Protein AF-A0A426YTL7-F1 (afdb_monomer)

Nearest PDB structures (foldseek):
  5lpy-assembly1_A  TM=8.814E-01  e=2.947E-01  Arabidopsis thaliana
  5lpz-assembly1_A  TM=8.572E-01  e=3.543E-01  Arabidopsis thaliana
  4oh4-assembly1_A  TM=8.472E-01  e=3.543E-01  Arabidopsis thaliana

Mean predicted aligned error: 3.3 Å

Organism: Ensete ventricosum (NCBI:txid4639)

Solvent-accessible surface area (backbone atoms only — not comparable to full-atom values): 4171 Å² total; per-residue (Å²): 135,79,59,67,66,61,51,54,54,48,38,62,75,68,66,51,62,63,79,82,74,47,62,75,88,55,65,81,50,68,85,48,52,64,44,53,52,51,50,49,55,54,49,56,35,63,64,39,88,53,71,89,71,29,64,54,68,67,59,50,51,57,50,59,77,71,92

Secondary structure (DSSP, 8-state):
---HHHHHHHHHHTT--GGGTS-GGGTT-GGGHHHHHHHHHHHHHHT-SSGGGSPPHHHHHHHHTT-

pLDDT: mean 92.93, std 7.96, range [43.84, 98.44]

Foldseek 3Di:
DDDLLVVLVVCVVVVPPVCVNDDVVCPVVPVCVVVVVLVSVLVNLCPDPDPVSRDDVVVSVVSNVVD

Radius of gyration: 12.85 Å; Cα contacts (8 Å, |Δi|>4): 28; chains: 1; bounding box: 30×19×33 Å

Sequence (67 aa):
GGDLEAWVRGAFREERPLSEVVDPALLHEVHAKREVLAVFHVALGCTEADPELRPRMRAVAESLDRV

Structure (mmCIF, N/CA/C/O backbone):
data_AF-A0A426YTL7-F1
#
_entry.id   AF-A0A426YTL7-F1
#
loop_
_atom_site.group_PDB
_atom_site.id
_atom_site.type_symbol
_atom_site.label_atom_id
_atom_site.label_alt_id
_atom_site.label_comp_id
_atom_site.label_asym_id
_atom_site.label_entity_id
_atom_site.label_seq_id
_atom_site.pdbx_PDB_ins_code
_atom_site.Cartn_x
_atom_site.Cartn_y
_atom_site.Cartn_z
_atom_site.occupancy
_atom_site.B_iso_or_equiv
_atom_site.auth_seq_id
_atom_site.auth_comp_id
_atom_site.auth_asym_id
_atom_site.auth_atom_id
_atom_site.pdbx_PDB_model_num
ATOM 1 N N . GLY A 1 1 ? 16.168 -10.830 8.687 1.00 43.84 1 GLY A N 1
ATOM 2 C CA . GLY A 1 1 ? 14.984 -10.776 7.818 1.00 43.84 1 GLY A CA 1
ATOM 3 C C . GLY A 1 1 ? 14.241 -9.520 8.174 1.00 43.84 1 GLY A C 1
ATOM 4 O O . GLY A 1 1 ? 13.854 -9.402 9.327 1.00 43.84 1 GLY A O 1
ATOM 5 N N . GLY A 1 2 ? 14.191 -8.549 7.266 1.00 61.59 2 GLY A N 1
ATOM 6 C CA . GLY A 1 2 ? 13.446 -7.310 7.490 1.00 61.59 2 GLY A CA 1
ATOM 7 C C . GLY A 1 2 ? 11.952 -7.558 7.324 1.00 61.59 2 GLY A C 1
ATOM 8 O O . GLY A 1 2 ? 11.565 -8.393 6.509 1.00 61.59 2 GLY A O 1
ATOM 9 N N . ASP A 1 3 ? 11.143 -6.862 8.117 1.00 87.06 3 ASP A N 1
ATOM 10 C CA . ASP A 1 3 ? 9.693 -6.832 7.956 1.00 87.06 3 ASP A CA 1
ATOM 11 C C . ASP A 1 3 ? 9.351 -6.280 6.561 1.00 87.06 3 ASP A C 1
ATOM 13 O O . ASP A 1 3 ? 9.884 -5.245 6.147 1.00 87.06 3 ASP A O 1
ATOM 17 N N . LEU A 1 4 ? 8.508 -7.002 5.819 1.00 89.88 4 LEU A N 1
ATOM 18 C CA . LEU A 1 4 ? 8.083 -6.630 4.469 1.00 89.88 4 LEU A CA 1
ATOM 19 C C . LEU A 1 4 ? 7.459 -5.228 4.467 1.00 89.88 4 LEU A C 1
ATOM 21 O O . LEU A 1 4 ? 7.726 -4.439 3.562 1.00 89.88 4 LEU A O 1
ATOM 25 N N . GLU A 1 5 ? 6.688 -4.903 5.507 1.00 89.88 5 GLU A N 1
ATOM 26 C CA . GLU A 1 5 ? 6.055 -3.593 5.680 1.00 89.88 5 GLU A CA 1
ATOM 27 C C . GLU A 1 5 ? 7.094 -2.464 5.700 1.00 89.88 5 GLU A C 1
ATOM 29 O O . GLU A 1 5 ? 6.997 -1.510 4.923 1.00 89.88 5 GLU A O 1
ATOM 34 N N . ALA A 1 6 ? 8.143 -2.617 6.511 1.00 93.06 6 ALA A N 1
ATOM 35 C CA . ALA A 1 6 ? 9.177 -1.604 6.671 1.00 93.06 6 ALA A CA 1
ATOM 36 C C . ALA A 1 6 ? 9.948 -1.365 5.363 1.00 93.06 6 ALA A C 1
ATOM 38 O O . ALA A 1 6 ? 10.300 -0.223 5.045 1.00 93.06 6 ALA A O 1
ATOM 39 N N . TRP A 1 7 ? 10.183 -2.429 4.588 1.00 94.75 7 TRP A N 1
ATOM 40 C CA . TRP A 1 7 ? 10.826 -2.333 3.279 1.00 94.75 7 TRP A CA 1
ATOM 41 C C . TRP A 1 7 ? 9.947 -1.604 2.255 1.00 94.75 7 TRP A C 1
ATOM 43 O O . TRP A 1 7 ? 10.434 -0.682 1.598 1.00 94.75 7 TRP A O 1
ATOM 53 N N . VAL A 1 8 ? 8.654 -1.947 2.159 1.00 95.12 8 VAL A N 1
ATOM 54 C CA . VAL A 1 8 ? 7.717 -1.266 1.245 1.00 95.12 8 VAL A CA 1
ATOM 55 C C . VAL A 1 8 ? 7.595 0.213 1.616 1.00 95.12 8 VAL A C 1
ATOM 57 O O . VAL A 1 8 ? 7.700 1.079 0.747 1.00 95.12 8 VAL A O 1
ATOM 60 N N . ARG A 1 9 ? 7.449 0.536 2.907 1.00 94.62 9 ARG A N 1
ATOM 61 C CA . ARG A 1 9 ? 7.372 1.928 3.374 1.00 94.62 9 ARG A CA 1
ATOM 62 C C . ARG A 1 9 ? 8.649 2.711 3.056 1.00 94.62 9 ARG A C 1
ATOM 64 O O . ARG A 1 9 ? 8.570 3.875 2.671 1.00 94.62 9 ARG A O 1
ATOM 71 N N . GLY A 1 10 ? 9.819 2.083 3.198 1.00 95.62 10 GLY A N 1
ATOM 72 C CA . GLY A 1 10 ? 11.099 2.654 2.770 1.00 95.62 10 GLY A CA 1
ATOM 73 C C . GLY A 1 10 ? 11.118 2.968 1.277 1.00 95.62 10 GLY A C 1
ATOM 74 O O . GLY A 1 10 ? 11.391 4.103 0.900 1.00 95.62 10 GLY A O 1
A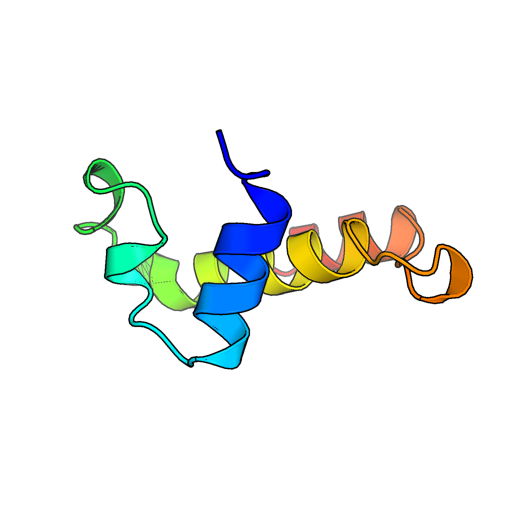TOM 75 N N . ALA A 1 11 ? 10.718 2.005 0.446 1.00 95.56 11 ALA A N 1
ATOM 76 C CA . ALA A 1 11 ? 10.674 2.180 -1.000 1.00 95.56 11 ALA A CA 1
ATOM 77 C C . ALA A 1 11 ? 9.746 3.321 -1.445 1.00 95.56 11 ALA A C 1
ATOM 79 O O . ALA A 1 11 ? 10.110 4.078 -2.340 1.00 95.56 11 ALA A O 1
ATOM 80 N N . PHE A 1 12 ? 8.595 3.496 -0.788 1.00 94.75 12 PHE A N 1
ATOM 81 C CA . PHE A 1 12 ? 7.690 4.618 -1.061 1.00 94.75 12 PHE A CA 1
ATOM 82 C C . PHE A 1 12 ? 8.264 5.970 -0.620 1.00 94.75 12 PHE A C 1
ATOM 84 O O . PHE A 1 12 ? 8.116 6.949 -1.345 1.00 94.75 12 PHE A O 1
ATOM 91 N N . ARG A 1 13 ? 8.942 6.042 0.535 1.00 94.69 13 ARG A N 1
ATOM 92 C CA . ARG A 1 13 ? 9.608 7.280 0.993 1.00 94.69 13 ARG A CA 1
ATOM 93 C C . ARG A 1 13 ? 10.757 7.707 0.085 1.00 94.69 13 ARG A C 1
ATOM 95 O O . ARG A 1 13 ? 11.010 8.895 -0.055 1.00 94.69 13 ARG A O 1
ATOM 102 N N . GLU A 1 14 ? 11.461 6.736 -0.480 1.00 97.00 14 GLU A N 1
ATOM 103 C CA . GLU A 1 14 ? 12.579 6.946 -1.402 1.00 97.00 14 GLU A CA 1
ATOM 104 C C . GLU A 1 14 ? 12.121 7.113 -2.860 1.00 97.00 14 GLU A C 1
ATOM 106 O O . GLU A 1 14 ? 12.963 7.239 -3.745 1.00 97.00 14 GLU A O 1
ATOM 111 N N . GLU A 1 15 ? 10.807 7.088 -3.120 1.00 94.56 15 GLU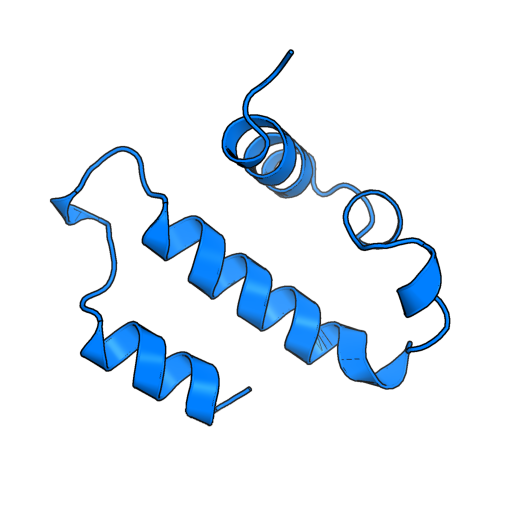 A N 1
ATOM 112 C CA . GLU A 1 15 ? 10.216 7.156 -4.464 1.00 94.56 15 GLU A CA 1
ATOM 113 C C . GLU A 1 15 ? 10.804 6.118 -5.436 1.00 94.56 15 GLU A C 1
ATOM 115 O O . GLU A 1 15 ? 10.966 6.363 -6.636 1.00 94.56 15 GLU A O 1
ATOM 120 N N . ARG A 1 16 ? 11.129 4.926 -4.920 1.00 95.44 16 ARG A N 1
ATOM 121 C CA . ARG A 1 16 ? 11.698 3.852 -5.735 1.00 95.44 16 ARG A CA 1
ATOM 122 C C . ARG A 1 16 ? 10.721 3.444 -6.843 1.00 95.44 16 ARG A C 1
ATOM 124 O O . ARG A 1 16 ? 9.505 3.425 -6.622 1.00 95.44 16 ARG A O 1
ATOM 131 N N . PRO A 1 17 ? 11.223 3.076 -8.036 1.00 92.50 17 PRO A N 1
ATOM 132 C CA . PRO A 1 17 ? 10.381 2.610 -9.126 1.00 92.50 17 PRO A CA 1
ATOM 133 C C . PRO A 1 17 ? 9.493 1.447 -8.688 1.00 92.50 17 PRO A C 1
ATOM 135 O O . PRO A 1 17 ? 9.961 0.483 -8.086 1.00 92.50 17 PRO A O 1
ATOM 138 N N . LEU A 1 18 ? 8.216 1.493 -9.068 1.00 89.88 18 LEU A N 1
ATOM 139 C CA . LEU A 1 18 ? 7.248 0.447 -8.729 1.00 89.88 18 LEU A CA 1
ATOM 140 C C . LEU A 1 18 ? 7.703 -0.952 -9.194 1.00 89.88 18 LEU A C 1
ATOM 142 O O . LEU A 1 18 ? 7.401 -1.948 -8.546 1.00 89.88 18 LEU A O 1
ATOM 146 N N . SER A 1 19 ? 8.488 -1.019 -10.274 1.00 91.69 19 SER A N 1
ATOM 147 C CA . SER A 1 19 ? 9.083 -2.255 -10.790 1.00 91.69 19 SER A CA 1
ATOM 148 C C . SER A 1 19 ? 10.071 -2.935 -9.839 1.00 91.69 19 SER A C 1
ATOM 150 O O . SER A 1 19 ? 10.387 -4.102 -10.034 1.00 91.69 19 SER A O 1
ATOM 152 N N . GLU A 1 20 ? 10.584 -2.221 -8.836 1.00 93.19 20 GLU A N 1
ATOM 153 C CA . GLU A 1 20 ? 11.452 -2.778 -7.793 1.00 93.19 20 GLU A CA 1
ATOM 154 C C . GLU A 1 20 ? 10.670 -3.284 -6.574 1.00 93.19 20 GLU A C 1
ATOM 156 O O . GLU A 1 20 ? 11.253 -3.921 -5.697 1.00 93.19 20 GLU A O 1
ATOM 161 N N . VAL A 1 21 ? 9.375 -2.960 -6.498 1.00 93.19 21 VAL A N 1
ATOM 162 C CA . VAL A 1 21 ? 8.502 -3.240 -5.348 1.00 93.19 21 VAL A CA 1
ATOM 163 C C . VAL A 1 21 ? 7.473 -4.322 -5.670 1.00 93.19 21 VAL A C 1
ATOM 165 O O . VAL A 1 21 ? 7.140 -5.141 -4.816 1.00 93.19 21 VAL A O 1
ATOM 168 N N . VAL A 1 22 ? 6.967 -4.321 -6.903 1.00 92.12 22 VAL A N 1
ATOM 169 C CA . VAL A 1 22 ? 5.947 -5.254 -7.391 1.00 92.12 22 VAL A CA 1
ATOM 170 C C . VAL A 1 22 ? 6.575 -6.579 -7.812 1.00 92.12 22 VAL A C 1
ATOM 172 O O . VAL A 1 22 ? 7.726 -6.625 -8.244 1.00 92.12 22 VAL A O 1
ATOM 175 N N . ASP A 1 23 ? 5.796 -7.656 -7.711 1.00 91.00 23 ASP A N 1
ATOM 176 C CA . ASP A 1 23 ? 6.165 -8.973 -8.226 1.00 91.00 23 ASP A CA 1
ATOM 177 C C . ASP A 1 23 ? 6.651 -8.876 -9.691 1.00 91.00 23 ASP A C 1
ATOM 179 O O . ASP A 1 23 ? 5.911 -8.371 -10.546 1.00 91.00 23 ASP A O 1
ATOM 183 N N . PRO A 1 24 ? 7.863 -9.373 -10.014 1.00 91.25 24 PRO A N 1
ATOM 184 C CA . PRO A 1 24 ? 8.387 -9.398 -11.376 1.00 91.25 24 PRO A CA 1
ATOM 185 C C . PRO A 1 24 ? 7.437 -10.016 -12.409 1.00 91.25 24 PRO A C 1
ATOM 187 O O . PRO A 1 24 ? 7.425 -9.590 -13.565 1.00 91.25 24 PRO A O 1
ATOM 190 N N . ALA A 1 25 ? 6.617 -10.992 -12.004 1.00 91.62 25 ALA A N 1
ATOM 191 C CA . ALA A 1 25 ? 5.633 -11.624 -12.875 1.00 91.62 25 ALA A CA 1
ATOM 192 C C . ALA A 1 25 ? 4.556 -10.641 -13.356 1.00 91.62 25 ALA A C 1
ATOM 194 O O . ALA A 1 25 ? 4.004 -10.840 -14.432 1.00 91.62 25 ALA A O 1
ATOM 195 N N . LEU A 1 26 ? 4.293 -9.558 -12.617 1.00 89.00 26 LEU A N 1
ATOM 196 C CA . LEU A 1 26 ? 3.272 -8.554 -12.934 1.00 89.00 26 LEU A CA 1
ATOM 197 C C . LEU A 1 26 ? 3.822 -7.353 -13.722 1.00 89.00 26 LEU A C 1
ATOM 199 O O . LEU A 1 26 ? 3.061 -6.468 -14.097 1.00 89.00 26 LEU A O 1
ATOM 203 N N . LEU A 1 27 ? 5.127 -7.301 -14.022 1.00 88.69 27 LEU A N 1
ATOM 204 C CA . LEU A 1 27 ? 5.738 -6.146 -14.705 1.00 88.69 27 LEU A CA 1
ATOM 205 C C . LEU A 1 27 ? 5.214 -5.909 -16.127 1.00 88.69 27 LEU A C 1
ATOM 207 O O . LEU A 1 27 ? 5.340 -4.803 -16.651 1.00 88.69 27 LEU A O 1
ATOM 211 N N . HIS A 1 28 ? 4.635 -6.934 -16.751 1.00 90.19 28 HIS A N 1
ATOM 212 C CA . HIS A 1 28 ? 4.020 -6.822 -18.070 1.00 90.19 28 HIS A CA 1
ATOM 213 C C . HIS A 1 28 ? 2.623 -6.179 -18.030 1.00 90.19 28 HIS A C 1
ATOM 215 O O . HIS A 1 28 ? 2.145 -5.706 -19.061 1.00 90.19 28 HIS A O 1
ATOM 221 N N . GLU A 1 29 ? 2.003 -6.078 -16.850 1.00 89.00 29 GLU A N 1
ATOM 222 C CA . GLU A 1 29 ? 0.663 -5.521 -16.640 1.00 89.00 29 GLU A CA 1
ATOM 223 C C . GLU A 1 29 ? 0.695 -3.989 -16.546 1.00 89.00 29 GLU A C 1
ATOM 225 O O . GLU A 1 29 ? 0.259 -3.368 -15.575 1.00 89.00 29 GLU A O 1
ATOM 230 N N . VAL A 1 30 ? 1.234 -3.341 -17.582 1.00 82.00 30 VAL A N 1
ATOM 231 C CA 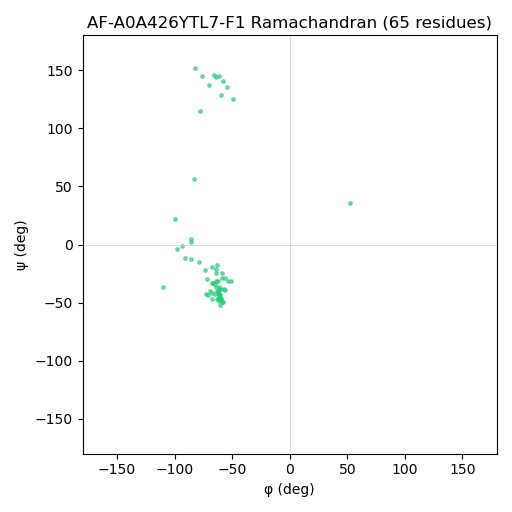. VAL A 1 30 ? 1.448 -1.881 -17.620 1.00 82.00 30 VAL A CA 1
ATOM 232 C C . VAL A 1 30 ? 0.161 -1.072 -17.445 1.00 82.00 30 VAL A C 1
AT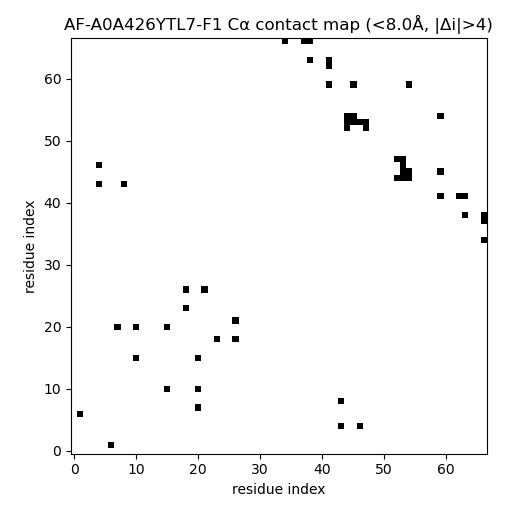OM 234 O O . VAL A 1 30 ? 0.206 0.074 -16.992 1.00 82.00 30 VAL A O 1
ATOM 237 N N . HIS A 1 31 ? -0.984 -1.667 -17.786 1.00 89.38 31 HIS A N 1
ATOM 238 C CA . HIS A 1 31 ? -2.299 -1.049 -17.659 1.00 89.38 31 HIS A CA 1
ATOM 239 C C . HIS A 1 31 ? -2.760 -0.938 -16.204 1.00 89.38 31 HIS A C 1
ATOM 241 O O . HIS A 1 31 ? -3.434 0.031 -15.886 1.00 89.38 31 HIS A O 1
ATOM 247 N N . ALA A 1 32 ? -2.324 -1.851 -15.329 1.00 90.69 32 ALA A N 1
ATOM 248 C CA . ALA A 1 32 ? -2.732 -1.910 -13.926 1.00 90.69 32 ALA A CA 1
ATOM 249 C C . ALA A 1 32 ? -1.893 -1.006 -13.001 1.00 90.69 32 ALA A C 1
ATOM 251 O O . ALA A 1 32 ? -2.019 -1.049 -11.778 1.00 90.69 32 ALA A O 1
ATOM 252 N N . LYS A 1 33 ? -0.970 -0.201 -13.550 1.00 90.00 33 LYS A N 1
ATOM 253 C CA . LYS A 1 33 ? -0.020 0.587 -12.746 1.00 90.00 33 LYS A CA 1
ATOM 254 C C . LYS A 1 33 ? -0.724 1.524 -11.759 1.00 90.00 33 LYS A C 1
ATOM 256 O O . LYS A 1 33 ? -0.220 1.731 -10.655 1.00 90.00 33 LYS A O 1
ATOM 261 N N . ARG A 1 34 ? -1.844 2.134 -12.158 1.00 91.81 34 ARG A N 1
ATOM 262 C CA . ARG A 1 34 ? -2.575 3.089 -11.309 1.00 91.81 34 ARG A CA 1
ATOM 263 C C . ARG A 1 34 ? -3.267 2.372 -10.158 1.00 91.81 34 ARG A C 1
ATOM 265 O O . ARG A 1 34 ? -3.182 2.824 -9.021 1.00 91.81 34 ARG A O 1
ATOM 272 N N . GLU A 1 35 ? -3.885 1.247 -10.465 1.00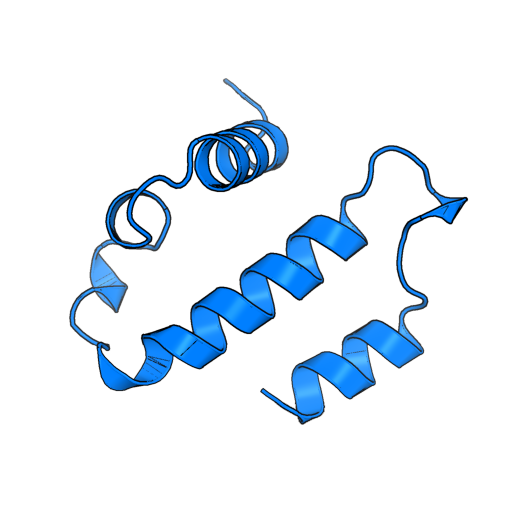 94.44 35 GLU A N 1
ATOM 273 C CA . GLU A 1 35 ? -4.609 0.373 -9.560 1.00 94.44 35 GLU A CA 1
ATOM 274 C C . GLU A 1 35 ? -3.650 -0.206 -8.519 1.00 94.44 35 GLU A C 1
ATOM 276 O O . GLU A 1 35 ? -3.889 -0.103 -7.319 1.00 94.44 35 GLU A O 1
ATOM 281 N N . VAL A 1 36 ? -2.488 -0.698 -8.961 1.00 93.69 36 VAL A N 1
ATOM 282 C CA . VAL A 1 36 ? -1.433 -1.204 -8.074 1.00 93.69 36 VAL A CA 1
ATOM 283 C C . VAL A 1 36 ? -0.952 -0.117 -7.110 1.00 93.69 36 VAL A C 1
ATOM 285 O O . VAL A 1 36 ? -0.863 -0.364 -5.908 1.00 93.69 36 VAL A O 1
ATOM 288 N N . LEU A 1 37 ? -0.685 1.100 -7.598 1.00 93.19 37 LEU A N 1
ATOM 289 C CA . LEU A 1 37 ? -0.299 2.222 -6.730 1.00 93.19 37 LEU A CA 1
ATOM 290 C C . LEU A 1 37 ? -1.394 2.571 -5.715 1.00 93.19 37 LEU A C 1
ATOM 292 O O . LEU A 1 37 ? -1.091 2.790 -4.541 1.00 93.19 37 LEU A O 1
ATOM 296 N N . ALA A 1 38 ? -2.659 2.592 -6.138 1.00 95.31 38 ALA A N 1
ATOM 297 C CA . ALA A 1 38 ? -3.782 2.857 -5.247 1.00 95.31 38 ALA A CA 1
ATOM 298 C C . ALA A 1 38 ? -3.886 1.797 -4.138 1.00 95.31 38 ALA A C 1
ATOM 300 O O . ALA A 1 38 ? -4.023 2.146 -2.963 1.00 95.31 38 ALA A O 1
ATOM 301 N N . VAL A 1 39 ? -3.731 0.514 -4.480 1.00 96.00 39 VAL A N 1
ATOM 302 C CA . VAL A 1 39 ? -3.741 -0.587 -3.506 1.00 96.00 39 VAL A CA 1
ATOM 303 C C . VAL A 1 39 ? -2.577 -0.476 -2.520 1.00 96.00 39 VAL A C 1
ATOM 305 O O . VAL A 1 39 ? -2.787 -0.676 -1.323 1.00 96.00 39 VAL A O 1
ATOM 308 N N . PHE A 1 40 ? -1.376 -0.089 -2.963 1.00 95.81 40 PHE A N 1
ATOM 309 C CA . PHE A 1 40 ? -0.264 0.168 -2.040 1.00 95.81 40 PHE A CA 1
ATOM 310 C C . PHE A 1 40 ? -0.577 1.283 -1.042 1.00 95.81 40 PHE A C 1
ATOM 312 O O . PHE A 1 40 ? -0.291 1.127 0.143 1.00 95.81 40 PHE A O 1
ATOM 319 N N . HIS A 1 41 ? -1.186 2.387 -1.484 1.00 95.81 41 HIS A N 1
ATOM 320 C CA . HIS A 1 41 ? -1.581 3.461 -0.571 1.00 95.81 41 HIS A CA 1
ATOM 321 C C . HIS A 1 41 ? -2.610 2.989 0.462 1.00 95.81 41 HIS A C 1
ATOM 323 O O . HIS A 1 41 ? -2.480 3.312 1.644 1.00 95.81 41 HIS A O 1
ATOM 329 N N . VAL A 1 42 ? -3.590 2.178 0.045 1.00 97.88 42 VAL A N 1
ATOM 330 C CA . VAL A 1 42 ? -4.556 1.563 0.968 1.00 97.88 42 VAL A CA 1
ATOM 331 C C . VAL A 1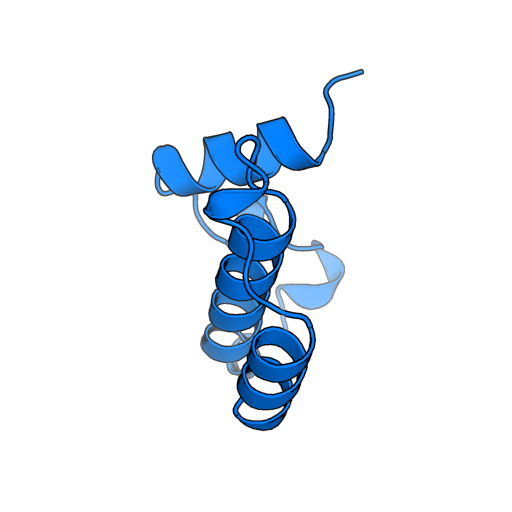 42 ? -3.839 0.662 1.978 1.00 97.88 42 VAL A C 1
ATOM 333 O O . VAL A 1 42 ? -4.068 0.793 3.182 1.00 97.88 42 VAL A O 1
ATOM 336 N N . ALA A 1 43 ? -2.945 -0.214 1.514 1.00 96.81 43 ALA A N 1
ATOM 337 C CA . ALA A 1 43 ? -2.205 -1.141 2.365 1.00 96.81 43 ALA A CA 1
ATOM 338 C C . ALA A 1 43 ? -1.309 -0.413 3.382 1.00 96.81 43 ALA A C 1
ATOM 340 O O . ALA A 1 43 ? -1.374 -0.721 4.569 1.00 96.81 43 ALA A O 1
ATOM 341 N N . LEU A 1 44 ? -0.548 0.597 2.944 1.00 96.19 44 LEU A N 1
ATOM 342 C CA . LEU A 1 44 ? 0.330 1.395 3.810 1.00 96.19 44 LEU A CA 1
ATOM 343 C C . LEU A 1 44 ? -0.439 2.139 4.908 1.00 96.19 44 LEU A C 1
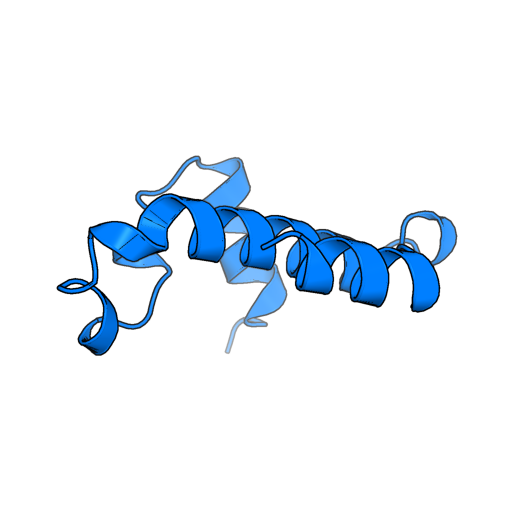ATOM 345 O O . LEU A 1 44 ? 0.054 2.249 6.032 1.00 96.19 44 LEU A O 1
ATOM 349 N N . GLY A 1 45 ? -1.649 2.620 4.600 1.00 96.94 45 GLY A N 1
ATOM 350 C CA . GLY A 1 45 ? -2.544 3.198 5.601 1.00 96.94 45 GLY A CA 1
ATOM 351 C C . GLY A 1 45 ? -3.050 2.152 6.599 1.00 96.94 45 GLY A C 1
ATOM 352 O O . GLY A 1 45 ? -3.079 2.403 7.801 1.00 96.94 45 GLY A O 1
ATOM 353 N N . CYS A 1 46 ? -3.412 0.953 6.128 1.00 97.56 46 CYS A N 1
ATOM 354 C CA . CYS A 1 46 ? -3.861 -0.146 6.993 1.00 97.56 46 CYS A CA 1
ATOM 355 C C . CYS A 1 46 ? -2.778 -0.612 7.973 1.00 97.56 46 CYS A C 1
ATOM 357 O O . CYS A 1 46 ? -3.103 -1.058 9.074 1.00 97.56 46 CYS A O 1
ATOM 359 N N . THR A 1 47 ? -1.508 -0.511 7.581 1.00 95.56 47 THR A N 1
ATOM 360 C CA . THR A 1 47 ? -0.359 -0.919 8.394 1.00 95.56 47 THR A CA 1
ATOM 361 C C . THR A 1 47 ? 0.321 0.245 9.106 1.00 95.56 47 THR A C 1
ATOM 363 O O . THR A 1 47 ? 1.490 0.130 9.466 1.00 95.56 47 THR A O 1
ATOM 366 N N . GLU A 1 48 ? -0.371 1.370 9.320 1.00 95.38 48 GLU A N 1
ATOM 367 C CA . GLU A 1 48 ? 0.214 2.457 10.102 1.00 95.38 48 GLU A CA 1
ATOM 368 C C . GLU A 1 48 ? 0.605 2.014 11.515 1.00 95.38 48 GLU A C 1
ATOM 370 O O . GLU A 1 48 ? -0.102 1.244 12.182 1.00 95.38 48 GLU A O 1
ATOM 375 N N . ALA A 1 49 ? 1.749 2.519 11.976 1.00 92.00 49 ALA A N 1
ATOM 376 C CA . ALA A 1 49 ? 2.271 2.183 13.296 1.00 92.00 49 ALA A CA 1
ATOM 377 C C . ALA A 1 49 ? 1.329 2.703 14.389 1.00 92.00 49 ALA A C 1
ATOM 379 O O . ALA A 1 49 ? 1.017 1.968 15.328 1.00 92.00 49 ALA A O 1
ATOM 380 N N . ASP A 1 50 ? 0.833 3.931 14.213 1.00 95.88 50 ASP A N 1
ATOM 381 C CA . ASP A 1 50 ? -0.199 4.532 15.054 1.00 95.88 50 ASP A CA 1
ATOM 382 C C . ASP A 1 50 ? -1.588 3.968 14.685 1.00 95.88 50 ASP A C 1
ATOM 384 O O . ASP A 1 50 ? -2.068 4.199 13.569 1.00 95.88 50 ASP A O 1
ATOM 388 N N . PRO A 1 51 ? -2.262 3.234 15.594 1.00 96.56 51 PRO A N 1
ATOM 389 C CA . PRO A 1 51 ? -3.596 2.698 15.345 1.00 96.56 51 PRO A CA 1
ATOM 390 C C . PRO A 1 51 ? -4.653 3.759 15.023 1.00 96.56 51 PRO A C 1
ATOM 392 O O . PRO A 1 51 ? -5.583 3.451 14.279 1.00 96.56 51 PRO A O 1
ATOM 395 N N . GLU A 1 52 ? -4.515 4.987 15.532 1.00 97.50 52 GLU A N 1
ATOM 396 C CA . GLU A 1 52 ? -5.482 6.071 15.297 1.00 97.50 52 GLU A CA 1
ATOM 397 C C . GLU A 1 52 ? -5.398 6.628 13.868 1.00 97.50 52 GLU A C 1
ATOM 399 O O . GLU A 1 52 ? -6.366 7.195 13.359 1.00 97.50 52 GLU A O 1
ATOM 404 N N . LEU A 1 53 ? -4.260 6.432 13.193 1.00 97.06 53 LEU A N 1
ATOM 405 C CA . LEU A 1 53 ? -4.067 6.815 11.792 1.00 97.06 53 LEU A CA 1
ATOM 406 C C . LEU A 1 53 ? -4.554 5.742 10.811 1.00 97.06 53 LEU A C 1
ATOM 408 O O . LEU A 1 53 ? -4.682 6.018 9.615 1.00 97.06 53 LEU A O 1
ATOM 412 N N . ARG A 1 54 ? -4.845 4.523 11.286 1.00 98.06 54 ARG A N 1
ATOM 413 C CA . ARG A 1 54 ? -5.319 3.445 10.414 1.00 98.06 54 ARG A CA 1
ATOM 414 C C . ARG A 1 54 ? -6.742 3.731 9.929 1.00 98.06 54 ARG A C 1
ATOM 416 O O . ARG A 1 54 ? -7.617 4.097 10.720 1.00 98.06 54 ARG A O 1
ATOM 423 N N . PRO A 1 55 ? -7.039 3.502 8.640 1.00 98.31 55 PRO A N 1
ATOM 424 C CA . PRO A 1 55 ? -8.388 3.648 8.129 1.00 98.31 55 PRO A CA 1
ATOM 425 C C . PRO A 1 55 ? -9.318 2.605 8.757 1.00 98.31 55 PRO A C 1
ATOM 427 O O . PRO A 1 55 ? -8.955 1.451 8.988 1.00 98.31 55 PRO A O 1
ATOM 430 N N . A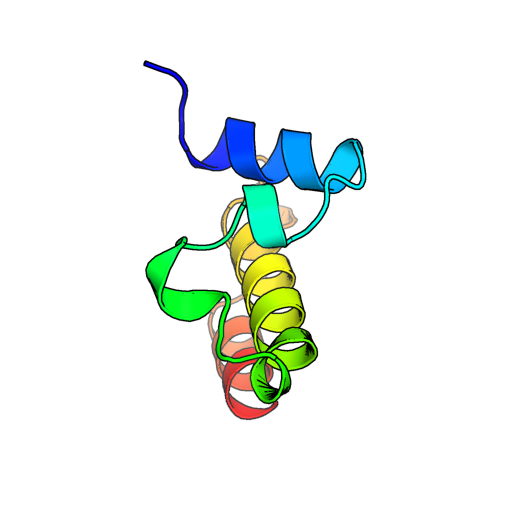RG A 1 56 ? -10.581 2.986 8.969 1.00 98.31 56 ARG A N 1
ATOM 431 C CA . ARG A 1 56 ? -11.626 2.017 9.321 1.00 98.31 56 ARG A CA 1
ATOM 432 C C . ARG A 1 56 ? -11.825 1.042 8.164 1.00 98.31 56 ARG A C 1
ATOM 434 O O . ARG A 1 56 ? -11.862 1.465 7.012 1.00 98.31 56 ARG A O 1
ATOM 441 N N . MET A 1 57 ? -12.102 -0.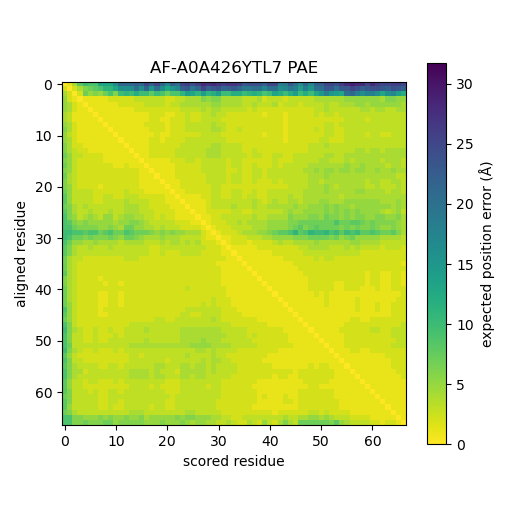226 8.466 1.00 98.12 57 MET A N 1
ATOM 442 C CA . MET A 1 57 ? -12.323 -1.262 7.442 1.00 98.12 57 MET A CA 1
ATOM 443 C C . MET A 1 57 ? -13.388 -0.900 6.399 1.00 98.12 57 MET A C 1
ATOM 445 O O . MET A 1 57 ? -13.255 -1.267 5.238 1.00 98.12 57 MET A O 1
ATOM 449 N N . ARG A 1 58 ? -14.416 -0.128 6.776 1.00 98.19 58 ARG A N 1
ATOM 450 C CA . ARG A 1 58 ? -15.390 0.407 5.815 1.00 98.19 58 ARG A CA 1
ATOM 451 C C . ARG A 1 58 ? -14.731 1.299 4.755 1.00 98.19 58 ARG A C 1
ATOM 453 O O . ARG A 1 58 ? -15.006 1.128 3.578 1.00 98.19 58 ARG A O 1
ATOM 460 N N . ALA A 1 59 ? -13.857 2.220 5.160 1.00 98.12 59 ALA A N 1
ATOM 461 C CA . ALA A 1 59 ? -13.146 3.099 4.233 1.00 98.12 59 ALA A CA 1
ATOM 462 C C . ALA A 1 59 ? -12.145 2.319 3.365 1.00 98.12 59 ALA A C 1
ATOM 464 O O . ALA A 1 59 ? -11.965 2.652 2.195 1.00 98.12 59 ALA A O 1
ATOM 465 N N . VAL A 1 60 ? -11.536 1.260 3.913 1.00 98.44 60 VAL A N 1
ATOM 466 C CA . VAL A 1 60 ? -10.691 0.323 3.152 1.00 98.44 60 VAL A CA 1
ATOM 467 C C . VAL A 1 60 ? -11.507 -0.347 2.048 1.00 98.44 60 VAL A C 1
ATOM 469 O O . VAL A 1 60 ? -11.130 -0.261 0.886 1.00 98.44 60 VAL A O 1
ATOM 472 N N . ALA A 1 61 ? -12.656 -0.938 2.389 1.00 98.31 61 ALA A N 1
ATOM 473 C CA . ALA A 1 61 ? -13.538 -1.592 1.423 1.00 98.31 61 ALA A CA 1
ATOM 474 C C . ALA A 1 61 ? -14.041 -0.621 0.342 1.00 98.31 61 ALA A C 1
ATOM 476 O O . ALA A 1 61 ? -13.950 -0.927 -0.839 1.00 98.31 61 ALA A O 1
ATOM 477 N N . GLU A 1 62 ? -14.497 0.574 0.730 1.00 98.12 62 GLU A N 1
ATOM 478 C CA . GLU A 1 62 ? -14.935 1.602 -0.223 1.00 98.12 62 GLU A CA 1
ATOM 479 C C . GLU A 1 62 ? -13.791 2.103 -1.123 1.00 98.12 62 GLU A C 1
ATOM 481 O O . GLU A 1 62 ? -14.036 2.515 -2.251 1.00 98.12 62 GLU A O 1
ATOM 486 N N . SER A 1 63 ? -12.547 2.122 -0.634 1.00 97.81 63 SER A N 1
ATOM 487 C CA . SER A 1 63 ? -11.387 2.500 -1.452 1.00 97.81 63 SER A CA 1
ATOM 488 C C . SER A 1 63 ? -11.044 1.408 -2.457 1.00 97.81 63 SER A C 1
ATOM 490 O O . SER A 1 63 ? -10.802 1.731 -3.610 1.00 97.81 63 SER A O 1
ATOM 492 N N . LEU A 1 64 ? -11.079 0.140 -2.038 1.00 97.50 64 LEU A N 1
ATOM 493 C CA . LEU A 1 64 ? -10.831 -1.007 -2.913 1.00 97.50 64 LEU A CA 1
ATOM 494 C C . LEU A 1 64 ? -11.914 -1.179 -3.988 1.00 97.50 64 LEU A C 1
ATOM 496 O O . LEU A 1 64 ? -11.583 -1.572 -5.092 1.00 97.50 64 LEU A O 1
ATOM 500 N N . ASP A 1 65 ? -13.173 -0.843 -3.697 1.00 97.62 65 ASP A N 1
ATOM 501 C CA . ASP A 1 65 ? -14.277 -0.865 -4.677 1.00 97.62 65 ASP A CA 1
ATOM 502 C C . ASP A 1 65 ? -14.132 0.206 -5.778 1.00 97.62 65 ASP A C 1
ATOM 504 O O . ASP A 1 65 ? -14.748 0.121 -6.837 1.00 97.62 65 ASP A O 1
ATOM 508 N N . ARG A 1 66 ? -13.321 1.241 -5.520 1.00 94.00 66 ARG A N 1
ATOM 509 C CA . ARG A 1 66 ? -13.041 2.346 -6.452 1.00 94.00 66 ARG A CA 1
ATOM 510 C C . ARG A 1 66 ? -11.732 2.182 -7.229 1.00 94.00 66 ARG A C 1
ATOM 512 O O . ARG A 1 66 ? -11.422 3.063 -8.034 1.00 94.00 66 ARG A O 1
ATOM 519 N N . VAL A 1 67 ? -10.965 1.131 -6.938 1.00 91.50 67 VAL A N 1
ATOM 520 C CA . VAL A 1 67 ? -9.781 0.724 -7.709 1.00 91.50 67 VAL A CA 1
ATOM 521 C C . VAL A 1 67 ? -10.241 -0.115 -8.889 1.00 91.50 67 VAL A C 1
ATOM 523 O O . VAL A 1 67 ? -9.802 0.210 -10.010 1.00 91.50 67 VAL A O 1
#

InterPro domains:
  IPR046959 Pollen receptor-like kinase 1-6/SFR4-like [PTHR48007] (2-66)